Protein AF-A0A3P3PZX0-F1 (afdb_monomer_lite)

pLDDT: mean 76.29, std 18.32, range [45.62, 96.88]

Foldseek 3Di:
DVVVVVLVVVCVVVVNDLVSCVVVVNNPVDDPVVVVVVVVPDPPDDDPPPPPDQDPVNVVVVVVLLVVLLVVLCVVDVLLSLLSVCVVVVHDLVVSCVVSVHDPPVSVVSNVVSVVSSVVVSPPD

Radius of gyration: 25.9 Å; chains: 1; bounding box: 56×38×60 Å

Secondary structure (DSSP, 8-state):
-HHHHHHHHHHHHTT--HHHHHHTT-TTTS-HHHHHHHHHS--S--------PPPHHHHHHHHHHHHHHHHHHHHH-HHHHHHHHHHTTT--HHHHHHHTT--HHHHHHHHHHHHHHHHHHHT--

Sequence (125 aa):
MKFFNTQVRTYIATGGTDDFLKENGHEYDLSYDKFTDDAESDEDSSGFEPAQTESLEDTVLLGIIIKDLIKEVSEINPKYRKIITLLSKNRKKGDILKELRLGKSQGYEDIKAAQKLAYQLYHKD

Structure (mmCIF, N/CA/C/O backbone):
data_AF-A0A3P3PZX0-F1
#
_entry.id   AF-A0A3P3PZX0-F1
#
loop_
_atom_site.group_PDB
_atom_site.id
_atom_site.type_symbol
_atom_site.label_atom_id
_atom_site.label_alt_id
_atom_site.label_comp_id
_atom_site.label_asym_id
_atom_site.label_entity_id
_atom_site.label_seq_id
_atom_site.pdbx_PDB_ins_code
_atom_site.Cartn_x
_atom_site.Cartn_y
_atom_site.Cartn_z
_atom_site.occupancy
_atom_site.B_iso_or_equiv
_atom_site.auth_seq_id
_atom_site.auth_comp_id
_atom_site.auth_asym_id
_atom_site.auth_atom_id
_atom_site.pdbx_PDB_model_num
ATOM 1 N N . MET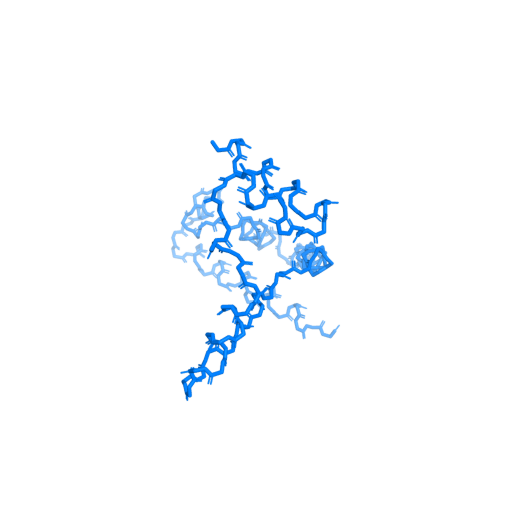 A 1 1 ? 16.438 20.338 -29.772 1.00 48.12 1 MET A N 1
ATOM 2 C CA . MET A 1 1 ? 16.624 18.906 -29.431 1.00 48.12 1 MET A CA 1
ATOM 3 C C . MET A 1 1 ? 16.153 17.897 -30.493 1.00 48.12 1 MET A C 1
ATOM 5 O O . MET A 1 1 ? 16.398 16.714 -30.306 1.00 48.12 1 MET A O 1
ATOM 9 N N . LYS A 1 2 ? 15.526 18.296 -31.618 1.00 45.62 2 LYS A N 1
ATOM 10 C CA . LYS A 1 2 ? 15.186 17.344 -32.702 1.00 45.62 2 LYS A CA 1
ATOM 11 C C . LYS A 1 2 ? 16.398 16.903 -33.539 1.00 45.62 2 LYS A C 1
ATOM 13 O O . LYS A 1 2 ? 16.463 15.745 -33.914 1.00 45.62 2 LYS A O 1
ATOM 18 N N . PHE A 1 3 ? 17.365 17.795 -33.763 1.00 47.16 3 PHE A N 1
ATOM 19 C CA . PHE A 1 3 ? 18.549 17.522 -34.591 1.00 47.16 3 PHE A CA 1
ATOM 20 C C . PHE A 1 3 ? 19.435 16.385 -34.057 1.00 47.16 3 PHE A C 1
ATOM 22 O O . PHE A 1 3 ? 19.772 15.482 -34.814 1.00 47.16 3 PHE A O 1
ATOM 29 N N . PHE A 1 4 ? 19.722 16.378 -32.751 1.00 52.56 4 PHE A N 1
ATOM 30 C CA . PHE A 1 4 ? 20.543 15.342 -32.108 1.00 52.56 4 PHE A CA 1
ATOM 31 C C . PHE A 1 4 ? 19.937 13.937 -32.260 1.00 52.56 4 PHE A C 1
ATOM 33 O O . PHE A 1 4 ? 20.612 12.997 -32.660 1.00 52.56 4 PHE A O 1
ATOM 40 N N . ASN A 1 5 ? 18.623 13.805 -32.047 1.00 59.00 5 ASN A N 1
ATOM 41 C CA . ASN A 1 5 ? 17.929 12.525 -32.212 1.00 59.00 5 ASN A CA 1
ATOM 42 C C . ASN A 1 5 ? 17.907 12.034 -33.667 1.00 59.00 5 ASN A C 1
ATOM 44 O O . ASN A 1 5 ? 17.926 10.827 -33.899 1.00 59.00 5 ASN A O 1
ATOM 48 N N . THR A 1 6 ? 17.859 12.943 -34.644 1.00 65.81 6 THR A N 1
ATOM 49 C CA . THR A 1 6 ? 17.922 12.571 -36.062 1.00 65.81 6 THR A CA 1
ATOM 50 C C . THR A 1 6 ? 19.311 12.051 -36.429 1.00 65.81 6 THR A C 1
ATOM 52 O O . THR A 1 6 ? 19.400 11.004 -37.055 1.00 65.81 6 THR A O 1
ATOM 55 N N . GLN A 1 7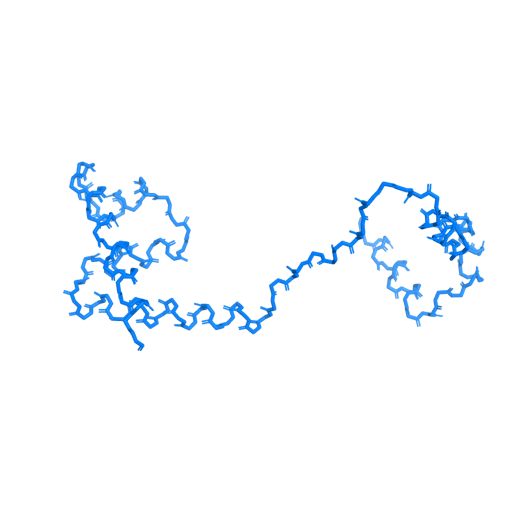 ? 20.384 12.717 -35.994 1.00 59.72 7 GLN A N 1
ATOM 56 C CA . GLN A 1 7 ? 21.760 12.295 -36.290 1.00 59.72 7 GLN A CA 1
ATOM 57 C C . GLN A 1 7 ? 22.097 10.933 -35.669 1.00 59.72 7 GLN A C 1
ATOM 59 O O . GLN A 1 7 ? 22.605 10.060 -36.365 1.00 59.72 7 GLN A O 1
ATOM 64 N N . VAL A 1 8 ? 21.718 10.712 -34.405 1.00 62.28 8 VAL A N 1
ATOM 65 C CA . VAL A 1 8 ? 21.922 9.424 -33.716 1.00 62.28 8 VAL A CA 1
ATOM 66 C C . VAL A 1 8 ? 21.159 8.293 -34.412 1.00 62.28 8 VAL A C 1
ATOM 68 O O . VAL A 1 8 ? 21.705 7.216 -34.635 1.00 62.28 8 VAL A O 1
ATOM 71 N N . ARG A 1 9 ? 19.903 8.535 -34.814 1.00 63.03 9 ARG A N 1
ATOM 72 C CA . ARG A 1 9 ? 19.104 7.537 -35.544 1.00 63.03 9 ARG A CA 1
ATOM 73 C C . ARG A 1 9 ? 19.688 7.209 -36.913 1.00 63.03 9 ARG A C 1
ATOM 75 O O . ARG A 1 9 ? 19.686 6.042 -37.289 1.00 63.03 9 ARG A O 1
ATOM 82 N N . THR A 1 10 ? 20.171 8.212 -37.643 1.00 60.31 10 THR A N 1
ATOM 83 C CA . THR A 1 10 ? 20.790 8.007 -38.956 1.00 60.31 10 THR A CA 1
ATOM 84 C C . THR A 1 10 ? 22.098 7.229 -38.832 1.00 60.31 10 THR A C 1
ATOM 86 O O . THR A 1 10 ? 22.263 6.260 -39.558 1.00 60.31 10 THR A O 1
ATOM 89 N N . TYR A 1 11 ? 22.960 7.560 -37.865 1.00 63.31 11 TYR A N 1
ATOM 90 C CA . TYR A 1 11 ? 24.223 6.851 -37.617 1.00 63.31 11 TYR A CA 1
ATOM 91 C C . TYR A 1 11 ? 24.015 5.359 -37.315 1.00 63.31 11 TYR A C 1
ATOM 93 O O . TYR A 1 11 ? 24.680 4.500 -37.892 1.00 63.31 11 TYR A O 1
ATOM 101 N N . ILE A 1 12 ? 23.031 5.038 -36.467 1.00 67.94 12 ILE A N 1
ATOM 102 C CA . ILE A 1 12 ? 22.660 3.647 -36.169 1.00 67.94 12 ILE A CA 1
ATOM 103 C C . ILE A 1 12 ? 22.104 2.953 -37.423 1.00 67.94 12 ILE A C 1
ATOM 105 O O . ILE A 1 12 ? 22.433 1.801 -37.690 1.00 67.94 12 ILE A O 1
ATOM 109 N N . ALA A 1 13 ? 21.278 3.648 -38.212 1.00 61.38 13 ALA A N 1
ATOM 110 C CA . ALA A 1 13 ? 20.659 3.085 -39.411 1.00 61.38 13 ALA A CA 1
ATOM 111 C C . ALA A 1 13 ? 21.652 2.841 -40.561 1.00 61.38 13 ALA A C 1
ATOM 113 O O . ALA A 1 13 ? 21.427 1.938 -41.364 1.00 61.38 13 ALA A O 1
ATOM 114 N N . THR A 1 14 ? 22.737 3.616 -40.649 1.00 58.66 14 THR A N 1
ATOM 115 C CA . THR A 1 14 ? 23.782 3.457 -41.674 1.00 58.66 14 THR A CA 1
ATOM 116 C C . THR A 1 14 ? 24.939 2.566 -41.222 1.00 58.66 14 THR A C 1
ATOM 118 O O . THR A 1 14 ? 25.902 2.412 -41.964 1.00 58.66 14 THR A O 1
ATOM 121 N N . GLY A 1 15 ? 24.858 1.963 -40.030 1.00 56.16 15 GLY A N 1
ATOM 122 C CA . GLY A 1 15 ? 25.897 1.068 -39.512 1.00 56.16 15 GLY A CA 1
ATOM 123 C C . GLY A 1 15 ? 27.179 1.783 -39.083 1.00 56.16 15 GLY A C 1
ATOM 124 O O . GLY A 1 15 ? 28.234 1.161 -39.070 1.00 56.16 15 GLY A O 1
ATOM 125 N N . GLY A 1 16 ? 27.095 3.074 -38.749 1.00 57.31 16 GLY A N 1
ATOM 126 C CA . GLY A 1 16 ? 28.212 3.831 -38.189 1.00 57.31 16 GLY A CA 1
ATOM 127 C C . GLY A 1 16 ? 29.420 3.987 -39.115 1.00 57.31 16 GLY A C 1
ATOM 128 O O . GLY A 1 16 ? 30.550 3.896 -38.662 1.00 57.31 16 GLY A O 1
ATOM 129 N N . THR A 1 17 ? 29.205 4.187 -40.416 1.00 58.66 17 THR A N 1
ATOM 130 C CA . THR A 1 17 ? 30.302 4.373 -41.377 1.00 58.66 17 THR A CA 1
ATOM 131 C C . THR A 1 17 ? 31.053 5.687 -41.141 1.00 58.66 17 THR A C 1
ATOM 133 O O . THR A 1 17 ? 30.425 6.751 -41.125 1.00 58.66 17 THR A O 1
ATOM 136 N N . ASP A 1 18 ? 32.386 5.621 -41.076 1.00 58.72 18 ASP A N 1
ATOM 137 C CA . ASP A 1 18 ? 33.310 6.762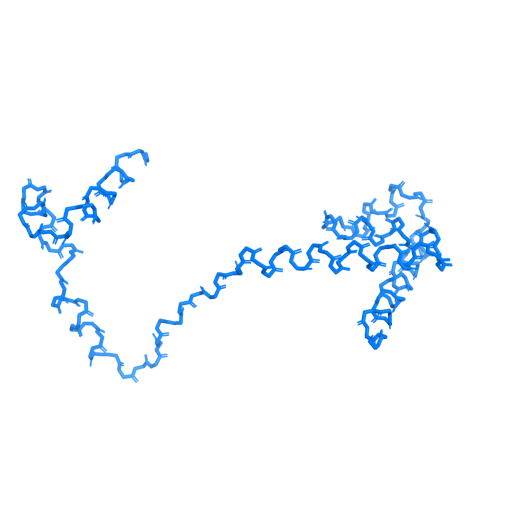 -40.935 1.00 58.72 18 ASP A CA 1
ATOM 138 C C . ASP A 1 18 ? 33.015 7.934 -41.886 1.00 58.72 18 ASP A C 1
ATOM 140 O O . ASP A 1 18 ? 33.200 9.096 -41.522 1.00 58.72 18 ASP A O 1
ATOM 144 N N . ASP A 1 19 ? 32.513 7.651 -43.092 1.00 63.12 19 ASP A N 1
ATOM 145 C CA . ASP A 1 19 ? 32.180 8.664 -44.100 1.00 63.12 19 ASP A CA 1
ATOM 146 C C . ASP A 1 19 ? 31.137 9.681 -43.602 1.00 63.12 19 ASP A C 1
ATOM 148 O O . ASP A 1 19 ? 31.263 10.877 -43.871 1.00 63.12 19 ASP A O 1
ATOM 152 N N . PHE A 1 20 ? 30.152 9.246 -42.804 1.00 65.50 20 PHE A N 1
ATOM 153 C CA . PHE A 1 20 ? 29.133 10.137 -42.235 1.00 65.50 20 PHE A CA 1
ATOM 154 C C . PHE A 1 20 ? 29.726 11.082 -41.179 1.00 65.50 20 PHE A C 1
ATOM 156 O O . PHE A 1 20 ? 29.333 12.247 -41.087 1.00 65.50 20 PHE A O 1
ATOM 163 N N . LEU A 1 21 ? 30.687 10.596 -40.388 1.00 62.56 21 LEU A N 1
ATOM 164 C CA . LEU A 1 21 ? 31.369 11.391 -39.365 1.00 62.56 21 LEU A CA 1
ATOM 165 C C . LEU A 1 21 ? 32.320 12.410 -39.998 1.00 62.56 21 LEU A C 1
ATOM 167 O O . LEU A 1 21 ? 32.372 13.556 -39.549 1.00 62.56 21 LEU A O 1
ATOM 171 N N . LYS A 1 22 ? 33.002 12.029 -41.084 1.00 66.88 22 LYS A N 1
ATOM 172 C CA . LYS A 1 22 ? 33.880 12.914 -41.863 1.00 66.88 22 LYS A CA 1
ATOM 173 C C . LYS A 1 22 ? 33.112 14.039 -42.549 1.00 66.88 22 LYS A C 1
ATOM 175 O O . LYS A 1 22 ? 33.503 15.197 -42.425 1.00 66.88 22 LYS A O 1
ATOM 180 N N . GLU A 1 23 ? 31.993 13.730 -43.208 1.00 66.56 23 GLU A N 1
ATOM 181 C CA . GLU A 1 23 ? 31.161 14.735 -43.893 1.00 66.56 23 GLU A CA 1
ATOM 182 C C . GLU A 1 23 ? 30.595 15.787 -42.922 1.00 66.56 23 GLU A C 1
ATOM 184 O O . GLU A 1 23 ? 30.417 16.948 -43.290 1.00 66.56 23 GLU A O 1
ATOM 189 N N . ASN A 1 24 ? 30.369 15.405 -41.661 1.00 63.66 24 ASN A N 1
ATOM 190 C CA . ASN A 1 24 ? 29.817 16.286 -40.631 1.00 63.66 24 ASN A CA 1
ATOM 191 C C . ASN A 1 24 ? 30.876 16.858 -39.666 1.00 63.66 24 ASN A C 1
ATOM 193 O O . ASN A 1 24 ? 30.506 17.523 -38.703 1.00 63.66 24 ASN A O 1
ATOM 197 N N . GLY A 1 25 ? 32.175 16.642 -39.911 1.00 58.59 25 GLY A N 1
ATOM 198 C CA . GLY A 1 25 ? 33.265 17.213 -39.103 1.00 58.59 25 GLY A CA 1
ATOM 199 C C . GLY A 1 25 ? 33.427 16.612 -37.699 1.00 58.59 25 GLY A C 1
ATOM 200 O O . GLY A 1 25 ? 34.077 17.220 -36.853 1.00 58.59 25 GLY A O 1
ATOM 201 N N . HIS A 1 26 ? 32.858 15.429 -37.458 1.00 59.75 26 HIS A N 1
ATOM 202 C CA . HIS A 1 26 ? 32.847 14.710 -36.177 1.00 59.75 26 HIS A CA 1
ATOM 203 C C . HIS A 1 26 ? 33.724 13.442 -36.204 1.00 59.75 26 HIS A C 1
ATOM 205 O O . HIS A 1 26 ? 33.505 12.509 -35.435 1.00 59.75 26 HIS A O 1
ATOM 211 N N . GLU A 1 27 ? 34.724 13.400 -37.090 1.00 58.94 27 GLU A N 1
ATOM 212 C CA . GLU A 1 27 ? 35.623 12.253 -37.322 1.00 58.94 27 GLU A CA 1
ATOM 213 C C . GLU A 1 27 ? 36.284 11.711 -36.038 1.00 58.94 27 GLU A C 1
ATOM 215 O O . GLU A 1 27 ? 36.545 10.518 -35.930 1.00 58.94 27 GLU A O 1
ATOM 220 N N . TYR A 1 28 ? 36.496 12.567 -35.034 1.00 54.44 28 TYR A N 1
ATOM 221 C CA . TYR A 1 28 ? 37.187 12.221 -33.785 1.00 54.44 28 TYR A CA 1
ATOM 222 C C . TYR A 1 28 ? 36.258 11.939 -32.595 1.00 54.44 28 TYR A C 1
ATOM 224 O O . TYR A 1 28 ? 36.752 11.574 -31.525 1.00 54.44 28 TYR A O 1
ATOM 232 N N . ASP A 1 29 ? 34.943 12.127 -32.753 1.00 56.59 29 ASP A N 1
ATOM 233 C CA . ASP A 1 29 ? 33.985 12.039 -31.640 1.00 56.59 29 ASP A CA 1
ATOM 234 C C . ASP A 1 29 ? 33.574 10.593 -31.318 1.00 56.59 29 ASP A C 1
ATOM 236 O O . ASP A 1 29 ? 33.082 10.340 -30.221 1.00 56.59 29 ASP A O 1
ATOM 240 N N . LEU A 1 30 ? 33.765 9.642 -32.244 1.00 55.72 30 LEU A N 1
ATOM 241 C CA . LEU A 1 30 ? 33.259 8.264 -32.124 1.00 55.72 30 LEU A CA 1
ATOM 242 C C . LEU A 1 30 ? 34.217 7.205 -32.712 1.00 55.72 30 LEU A C 1
ATOM 244 O O . LEU A 1 30 ? 33.773 6.188 -33.239 1.00 55.72 30 LEU A O 1
ATOM 248 N N . SER A 1 31 ? 35.532 7.434 -32.646 1.00 52.41 31 SER A N 1
ATOM 249 C CA . SER A 1 31 ? 36.525 6.426 -33.047 1.00 52.41 31 SER A CA 1
ATOM 250 C C . SER A 1 31 ? 36.461 5.212 -32.109 1.00 52.41 31 SER A C 1
ATOM 252 O O . SER A 1 31 ? 36.625 5.348 -30.896 1.00 52.41 31 SER A O 1
ATOM 254 N N . TYR A 1 32 ? 36.228 4.027 -32.685 1.00 48.19 32 TYR A N 1
ATOM 255 C CA . TYR A 1 32 ? 36.214 2.747 -31.966 1.00 48.19 32 TYR A CA 1
ATOM 256 C C . TYR A 1 32 ? 37.547 2.484 -31.252 1.00 48.19 32 TYR A C 1
ATOM 258 O O . TYR A 1 32 ? 37.545 2.037 -30.109 1.00 48.19 32 TYR A O 1
ATOM 266 N N . ASP A 1 33 ? 38.662 2.869 -31.881 1.00 51.38 33 ASP A N 1
ATOM 267 C CA . ASP A 1 33 ? 40.009 2.726 -31.316 1.00 51.38 33 ASP A CA 1
ATOM 268 C C . ASP A 1 33 ? 40.172 3.521 -30.010 1.00 51.38 33 ASP A C 1
ATOM 270 O O . ASP A 1 33 ? 40.801 3.050 -29.066 1.00 51.38 33 ASP A O 1
ATOM 274 N N . LYS A 1 34 ? 39.531 4.695 -29.907 1.00 53.25 34 LYS A N 1
ATOM 275 C CA . LYS A 1 34 ? 39.537 5.521 -28.689 1.00 53.25 34 LYS A CA 1
ATOM 276 C C . LYS A 1 34 ? 38.720 4.896 -27.554 1.00 53.25 34 LYS A C 1
ATOM 278 O O . LYS A 1 34 ? 39.087 5.017 -26.394 1.00 53.25 34 LYS A O 1
ATOM 283 N N . PHE A 1 35 ? 37.626 4.212 -27.896 1.00 52.12 35 PHE A N 1
ATOM 284 C CA . PHE A 1 35 ? 36.785 3.498 -26.932 1.00 52.12 35 PHE A CA 1
ATOM 285 C C . PHE A 1 35 ? 37.485 2.248 -26.374 1.00 52.12 35 PHE A C 1
ATOM 287 O O . PHE A 1 35 ? 37.232 1.861 -25.237 1.00 52.12 35 PHE A O 1
ATOM 294 N N . THR A 1 36 ? 38.368 1.622 -27.159 1.00 54.31 36 THR A N 1
ATOM 295 C CA . THR A 1 36 ? 39.183 0.483 -26.714 1.00 54.31 36 THR A CA 1
ATOM 296 C C . THR A 1 36 ? 40.440 0.902 -25.952 1.00 54.31 36 THR A C 1
ATOM 298 O O . THR A 1 36 ? 40.766 0.247 -24.968 1.00 54.31 36 THR A O 1
ATOM 301 N N . ASP A 1 37 ? 41.101 2.002 -26.334 1.00 52.78 37 ASP A N 1
ATOM 302 C CA . ASP A 1 37 ? 42.256 2.535 -25.589 1.00 52.78 37 ASP A CA 1
ATOM 303 C C . ASP A 1 37 ? 41.855 3.026 -24.184 1.00 52.78 37 ASP A C 1
ATOM 305 O O . ASP A 1 37 ? 42.569 2.768 -23.215 1.00 52.78 37 ASP A O 1
ATOM 309 N N . ASP A 1 38 ? 40.678 3.652 -24.039 1.00 51.34 38 ASP A N 1
ATOM 310 C CA . ASP A 1 38 ? 40.139 4.052 -22.727 1.00 51.34 38 ASP A CA 1
ATOM 311 C C . ASP A 1 38 ? 39.735 2.839 -21.858 1.00 51.34 38 ASP A C 1
ATOM 313 O O . ASP A 1 38 ? 39.675 2.951 -20.636 1.00 51.34 38 ASP A O 1
ATOM 317 N N . ALA A 1 39 ? 39.480 1.665 -22.453 1.00 50.66 39 ALA A N 1
ATOM 318 C CA . ALA A 1 39 ? 39.109 0.447 -21.722 1.00 50.66 39 ALA A CA 1
ATOM 319 C C . ALA A 1 39 ? 40.319 -0.353 -21.205 1.00 50.66 39 ALA A C 1
ATOM 321 O O . ALA A 1 39 ? 40.184 -1.116 -20.249 1.00 50.66 39 ALA A O 1
ATOM 322 N N . GLU A 1 40 ? 41.492 -0.192 -21.822 1.00 52.41 40 GLU A N 1
ATOM 323 C CA . GLU A 1 40 ? 42.731 -0.875 -21.419 1.00 52.41 40 GLU A CA 1
ATOM 324 C C . GLU A 1 40 ? 43.547 -0.067 -20.393 1.00 52.41 40 GLU A C 1
ATOM 326 O O . GLU A 1 40 ? 44.482 -0.600 -19.797 1.00 52.41 40 GLU A O 1
ATOM 331 N N . SER A 1 41 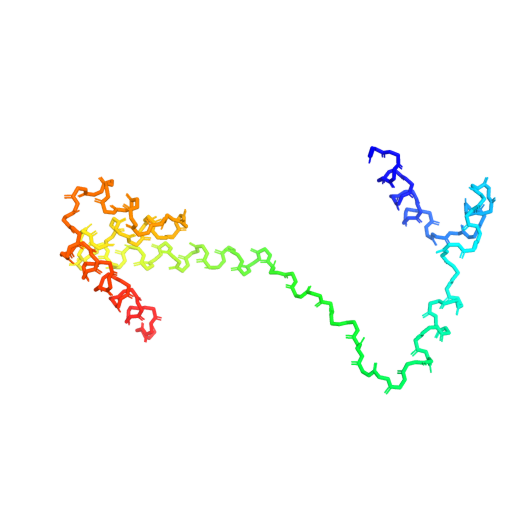? 43.203 1.208 -20.165 1.00 51.44 41 SER A N 1
ATOM 332 C CA . SER A 1 41 ? 44.026 2.129 -19.373 1.00 51.44 41 SER A CA 1
ATOM 333 C C . SER A 1 41 ? 43.517 2.430 -17.954 1.00 51.44 41 SER A C 1
ATOM 335 O O . SER A 1 41 ? 44.166 3.211 -17.255 1.00 51.44 41 SER A O 1
ATOM 337 N N . ASP A 1 42 ? 42.435 1.791 -17.497 1.00 48.47 42 ASP A N 1
ATOM 338 C CA . ASP A 1 42 ? 41.929 1.917 -16.124 1.00 48.47 42 ASP A CA 1
ATOM 339 C C . ASP A 1 42 ? 42.096 0.601 -15.340 1.00 48.47 42 ASP A C 1
ATOM 341 O O . ASP A 1 42 ? 41.255 -0.298 -15.356 1.00 48.47 42 ASP A O 1
ATOM 345 N N . GLU A 1 43 ? 43.190 0.523 -14.574 1.00 52.91 43 GLU A N 1
ATOM 346 C CA . GLU A 1 43 ? 43.388 -0.437 -13.473 1.00 52.91 43 GLU A CA 1
ATOM 347 C C . GLU A 1 43 ? 42.452 -0.176 -12.268 1.00 52.91 43 GLU A C 1
ATOM 349 O O . GLU A 1 43 ? 42.545 -0.873 -11.258 1.00 52.91 43 GLU A O 1
ATOM 354 N N . ASP A 1 44 ? 41.515 0.774 -12.365 1.00 49.16 44 ASP A N 1
ATOM 355 C CA . ASP A 1 44 ? 40.471 1.001 -11.368 1.00 49.16 44 ASP A CA 1
ATOM 356 C C . ASP A 1 44 ? 39.103 0.567 -11.906 1.00 49.16 44 ASP A C 1
ATOM 358 O O . ASP A 1 44 ? 38.432 1.234 -12.692 1.00 49.16 44 ASP A O 1
ATOM 362 N N . SER A 1 45 ? 38.687 -0.600 -11.422 1.00 52.34 45 SER A N 1
ATOM 363 C CA . SER A 1 45 ? 37.386 -1.230 -11.605 1.00 52.34 45 SER A CA 1
ATOM 364 C C . SER A 1 45 ? 36.207 -0.245 -11.608 1.00 52.34 45 SER A C 1
ATOM 366 O O . SER A 1 45 ? 35.626 0.066 -10.566 1.00 52.34 45 SER A O 1
ATOM 368 N N . SER A 1 46 ? 35.757 0.152 -12.791 1.00 54.38 46 SER A N 1
ATOM 369 C CA . SER A 1 46 ? 34.356 0.496 -13.012 1.00 54.38 46 SER A CA 1
ATOM 370 C C . SER A 1 46 ? 33.909 -0.088 -14.343 1.00 54.38 46 SER A C 1
ATOM 372 O O . SER A 1 46 ? 33.667 0.597 -15.331 1.00 54.38 46 SER A O 1
ATOM 374 N N . GLY A 1 47 ? 33.816 -1.422 -14.365 1.00 47.19 47 GLY A N 1
ATOM 375 C CA . GLY A 1 47 ? 33.077 -2.109 -15.412 1.00 47.19 47 GLY A CA 1
ATOM 376 C C . GLY A 1 47 ? 31.714 -1.439 -15.541 1.00 47.19 47 GLY A C 1
ATOM 377 O O . GLY A 1 47 ? 31.009 -1.263 -14.546 1.00 47.19 47 GLY A O 1
ATOM 378 N N . PHE A 1 48 ? 31.389 -0.997 -16.751 1.00 53.59 48 PHE A N 1
ATOM 379 C CA . PHE A 1 48 ? 30.103 -0.407 -17.070 1.00 53.59 48 PHE A CA 1
ATOM 380 C C . PHE A 1 48 ? 29.036 -1.477 -16.814 1.00 53.59 48 PHE A C 1
ATOM 382 O O . PHE A 1 48 ? 28.761 -2.306 -17.679 1.00 53.59 48 PHE A O 1
ATOM 389 N N . GLU A 1 49 ? 28.479 -1.526 -15.602 1.00 54.28 49 GLU A N 1
ATOM 390 C CA . GLU A 1 49 ? 27.308 -2.345 -15.331 1.00 54.28 49 GLU A CA 1
ATOM 391 C C . GLU A 1 49 ? 26.178 -1.738 -16.166 1.00 54.28 49 GLU A C 1
ATOM 393 O O . GLU A 1 49 ? 25.794 -0.588 -15.915 1.00 54.28 49 GLU A O 1
ATOM 398 N N . PRO A 1 50 ? 25.652 -2.436 -17.192 1.00 53.66 50 PRO A N 1
ATOM 399 C CA . PRO A 1 50 ? 24.468 -1.948 -17.869 1.00 53.66 50 PRO A CA 1
ATOM 400 C C . PRO A 1 50 ? 23.405 -1.771 -16.791 1.00 53.66 50 PRO A C 1
ATOM 402 O O . PRO A 1 50 ? 23.056 -2.732 -16.103 1.00 53.66 50 PRO A O 1
ATOM 405 N N . ALA A 1 51 ? 22.934 -0.534 -16.607 1.00 54.78 51 ALA A N 1
ATOM 406 C CA . ALA A 1 51 ? 21.843 -0.251 -15.692 1.00 54.78 51 ALA A CA 1
ATOM 407 C C . ALA A 1 51 ? 20.727 -1.248 -16.008 1.00 54.78 51 ALA A C 1
ATOM 409 O O . ALA A 1 51 ? 20.212 -1.245 -17.131 1.00 54.78 51 ALA A O 1
ATOM 410 N N . GLN A 1 52 ? 20.416 -2.141 -15.063 1.00 52.69 52 GLN A N 1
ATOM 411 C CA . GLN A 1 52 ? 19.337 -3.101 -15.240 1.00 52.69 52 GLN A CA 1
ATOM 412 C C . GLN A 1 52 ? 18.058 -2.293 -15.422 1.00 52.69 52 GLN A C 1
ATOM 414 O O . GLN A 1 52 ? 17.507 -1.726 -14.480 1.00 52.69 52 GLN A O 1
ATOM 419 N N . THR A 1 53 ? 17.645 -2.146 -16.673 1.00 57.91 53 THR A N 1
ATOM 420 C CA . THR A 1 53 ? 16.367 -1.539 -17.000 1.00 57.91 53 THR A CA 1
ATOM 421 C C . THR A 1 53 ? 15.320 -2.568 -16.601 1.00 57.91 53 THR A C 1
ATOM 423 O O . THR A 1 53 ? 15.367 -3.696 -17.087 1.00 57.91 53 THR A O 1
ATOM 426 N N . GLU A 1 54 ? 14.430 -2.216 -15.664 1.00 60.91 54 GLU A N 1
ATOM 427 C CA . GLU A 1 54 ? 13.293 -3.075 -15.304 1.00 60.91 54 GLU A CA 1
ATOM 428 C C . GLU A 1 54 ? 12.589 -3.503 -16.593 1.00 60.91 54 GLU A C 1
ATOM 430 O O . GLU A 1 54 ? 12.201 -2.659 -17.413 1.00 60.91 54 GLU A O 1
ATOM 435 N N . SER A 1 55 ? 12.460 -4.813 -16.802 1.00 78.12 55 SER A N 1
ATOM 436 C CA . SER A 1 55 ? 11.814 -5.308 -18.006 1.00 78.12 55 SER A CA 1
ATOM 437 C C . SER A 1 55 ? 10.322 -4.954 -17.970 1.00 78.12 55 SER A C 1
ATOM 439 O O . SER A 1 55 ? 9.699 -4.809 -16.910 1.00 78.12 55 SER A O 1
ATOM 441 N N . LEU A 1 56 ? 9.710 -4.809 -19.149 1.00 81.00 56 LEU A N 1
ATOM 442 C CA . LEU A 1 56 ? 8.258 -4.625 -19.248 1.00 81.00 56 LEU A CA 1
ATOM 443 C C . LEU A 1 56 ? 7.511 -5.775 -18.549 1.00 81.00 56 LEU A C 1
ATOM 445 O O . LEU A 1 56 ? 6.469 -5.552 -17.934 1.00 81.00 56 LEU A O 1
ATOM 449 N N . GLU A 1 57 ? 8.059 -6.986 -18.631 1.00 82.62 57 GLU A N 1
ATOM 450 C CA . GLU A 1 57 ? 7.516 -8.194 -18.013 1.00 82.62 57 GLU A CA 1
ATOM 451 C C . GLU A 1 57 ? 7.513 -8.085 -16.485 1.00 82.62 57 GLU A C 1
ATOM 453 O O . GLU A 1 57 ? 6.465 -8.302 -15.873 1.00 82.62 57 GLU A O 1
ATOM 458 N N . ASP A 1 58 ? 8.617 -7.633 -15.880 1.00 82.06 58 ASP A N 1
ATOM 459 C CA . ASP A 1 58 ? 8.721 -7.419 -14.429 1.00 82.06 58 ASP A CA 1
ATOM 460 C C . ASP A 1 58 ? 7.723 -6.365 -13.942 1.00 82.06 58 ASP A C 1
ATOM 462 O O . ASP A 1 58 ? 7.039 -6.550 -12.932 1.00 82.06 58 ASP A O 1
ATOM 466 N N . THR A 1 59 ? 7.567 -5.277 -14.703 1.00 85.06 59 THR A N 1
ATOM 467 C CA . THR A 1 59 ? 6.602 -4.215 -14.377 1.00 85.06 59 THR A CA 1
ATOM 468 C C . THR A 1 59 ? 5.162 -4.731 -14.424 1.00 85.06 59 THR A C 1
ATOM 470 O O . THR A 1 59 ? 4.343 -4.421 -13.550 1.00 85.06 59 THR A O 1
ATOM 473 N N . VAL A 1 60 ? 4.823 -5.521 -15.448 1.00 89.31 60 VAL A N 1
ATOM 474 C CA . VAL A 1 60 ? 3.488 -6.117 -15.596 1.00 89.31 60 VAL A CA 1
ATOM 475 C C . VAL A 1 60 ? 3.227 -7.128 -14.481 1.00 89.31 60 VAL A C 1
ATOM 477 O O . VAL A 1 60 ? 2.157 -7.074 -13.868 1.00 89.31 60 VAL A O 1
ATOM 480 N N . LEU A 1 61 ? 4.198 -7.993 -14.179 1.00 90.06 61 LEU A N 1
ATOM 481 C CA . LEU A 1 61 ? 4.116 -8.981 -13.106 1.00 90.06 61 LEU A CA 1
ATOM 482 C C . LEU A 1 61 ? 3.909 -8.308 -11.745 1.00 90.06 61 LEU A C 1
ATOM 484 O O . LEU A 1 61 ? 2.968 -8.650 -11.028 1.00 90.06 61 LEU A O 1
ATOM 488 N N . LEU A 1 62 ? 4.705 -7.285 -11.424 1.00 87.38 62 LEU A N 1
ATOM 489 C CA . LEU A 1 62 ? 4.540 -6.491 -10.207 1.00 87.38 62 LEU A CA 1
ATOM 490 C C . LEU A 1 62 ? 3.141 -5.863 -10.130 1.00 87.38 62 LEU A C 1
ATOM 492 O O . LEU A 1 62 ? 2.497 -5.869 -9.078 1.00 87.38 62 LEU A O 1
ATOM 496 N N . GLY A 1 63 ? 2.629 -5.361 -11.256 1.00 88.94 63 GLY A N 1
ATOM 497 C CA . GLY A 1 63 ? 1.277 -4.820 -11.351 1.00 88.94 63 GLY A CA 1
ATOM 498 C C . GLY A 1 63 ? 0.174 -5.851 -11.080 1.00 88.94 63 GLY A C 1
ATOM 499 O O . GLY A 1 63 ? -0.863 -5.487 -10.517 1.00 88.94 63 GLY A O 1
ATOM 500 N N . ILE A 1 64 ? 0.373 -7.115 -11.463 1.00 92.81 64 ILE A N 1
ATOM 501 C CA . ILE A 1 64 ? -0.546 -8.227 -11.166 1.00 92.81 64 ILE A CA 1
ATOM 502 C C . ILE A 1 64 ? -0.491 -8.558 -9.672 1.00 92.81 64 ILE A C 1
ATOM 504 O O . ILE A 1 64 ? -1.528 -8.503 -9.011 1.00 92.81 64 ILE A O 1
ATOM 508 N N . ILE A 1 65 ? 0.711 -8.762 -9.123 1.00 91.50 65 ILE A N 1
ATOM 509 C CA . ILE A 1 65 ? 0.930 -9.065 -7.698 1.00 91.50 65 ILE A CA 1
ATOM 510 C C . ILE A 1 65 ? 0.274 -8.004 -6.804 1.00 91.50 65 ILE A C 1
ATOM 512 O O . ILE A 1 65 ? -0.448 -8.329 -5.864 1.00 91.50 65 ILE A O 1
ATOM 516 N N . ILE A 1 66 ? 0.458 -6.716 -7.114 1.00 91.81 66 ILE A N 1
ATOM 517 C CA . ILE A 1 66 ? -0.147 -5.619 -6.342 1.00 91.81 66 ILE A CA 1
ATOM 518 C C . ILE A 1 66 ? -1.683 -5.677 -6.381 1.00 91.81 66 ILE A C 1
ATOM 520 O O . ILE A 1 66 ? -2.332 -5.383 -5.373 1.00 91.81 66 ILE A O 1
ATOM 524 N N . LYS A 1 67 ? -2.288 -6.024 -7.525 1.00 94.00 67 LYS A N 1
ATOM 525 C CA . LYS A 1 67 ? -3.753 -6.124 -7.650 1.00 94.00 67 LYS A CA 1
ATOM 526 C C . LYS A 1 67 ? -4.307 -7.281 -6.826 1.00 94.00 67 LYS A C 1
ATOM 528 O O . LYS A 1 67 ? -5.304 -7.074 -6.130 1.00 94.00 67 LYS A O 1
ATOM 533 N N . ASP A 1 68 ? -3.658 -8.438 -6.879 1.00 93.56 68 ASP A N 1
ATOM 534 C CA . ASP A 1 68 ? -4.057 -9.616 -6.105 1.00 93.56 68 ASP A CA 1
ATOM 535 C C . ASP A 1 68 ? -3.918 -9.346 -4.607 1.00 93.56 68 ASP A C 1
ATOM 537 O O . ASP A 1 68 ? -4.874 -9.524 -3.850 1.00 93.56 68 ASP A O 1
ATOM 541 N N . LEU A 1 69 ? -2.815 -8.716 -4.199 1.00 93.31 69 LEU A N 1
ATOM 542 C CA . LEU A 1 69 ? -2.606 -8.332 -2.809 1.00 93.31 69 LEU A CA 1
ATOM 543 C C . LEU A 1 69 ? -3.668 -7.344 -2.300 1.00 93.31 69 LEU A C 1
ATOM 545 O O . LEU A 1 69 ? -4.171 -7.469 -1.182 1.00 93.31 69 LEU A O 1
ATOM 549 N N . ILE A 1 70 ? -4.065 -6.361 -3.118 1.00 93.50 70 ILE A N 1
ATOM 550 C CA . ILE A 1 70 ? -5.163 -5.437 -2.781 1.00 93.50 70 ILE A CA 1
ATOM 551 C C . ILE A 1 70 ? -6.489 -6.190 -2.620 1.00 93.50 70 ILE A C 1
ATOM 553 O O . ILE A 1 70 ? -7.299 -5.813 -1.764 1.00 93.50 70 ILE A O 1
ATOM 557 N N . LYS A 1 71 ? -6.736 -7.215 -3.443 1.00 95.56 71 LYS A N 1
ATOM 558 C CA . LYS A 1 71 ? -7.944 -8.039 -3.371 1.00 95.56 71 LYS A CA 1
ATOM 559 C C . LYS A 1 71 ? -7.975 -8.839 -2.069 1.00 95.56 71 LYS A C 1
ATOM 561 O O . LYS A 1 71 ? -8.950 -8.713 -1.335 1.00 95.56 71 LYS A O 1
ATOM 566 N N . GLU A 1 72 ? -6.904 -9.544 -1.722 1.00 94.88 72 GLU A N 1
ATOM 567 C CA . GLU A 1 72 ? -6.835 -10.319 -0.474 1.00 94.88 72 GLU A CA 1
ATOM 568 C C . GLU A 1 72 ? -6.955 -9.430 0.771 1.00 94.88 72 GLU A C 1
ATOM 570 O O . GLU A 1 72 ? -7.733 -9.708 1.686 1.00 94.88 72 GLU A O 1
ATOM 575 N N . VAL A 1 73 ? -6.269 -8.279 0.784 1.00 94.12 73 VAL A N 1
ATOM 576 C CA . VAL A 1 73 ? -6.423 -7.292 1.865 1.00 94.12 73 VAL A CA 1
ATOM 577 C C . VAL A 1 73 ? -7.874 -6.803 1.961 1.00 94.12 73 VAL A C 1
ATOM 579 O O . VAL A 1 73 ? -8.354 -6.541 3.065 1.00 94.12 73 VAL A O 1
ATOM 582 N N . SER A 1 74 ? -8.593 -6.678 0.839 1.00 94.44 74 SER A N 1
ATOM 583 C CA . SER A 1 74 ? -10.007 -6.280 0.826 1.00 94.44 74 SER A CA 1
ATOM 584 C C . SER A 1 74 ? -10.929 -7.290 1.490 1.00 94.44 74 SER A C 1
ATOM 586 O O . SER A 1 74 ? -11.921 -6.870 2.087 1.00 94.44 74 SER A O 1
ATOM 588 N N . GLU A 1 75 ? -10.636 -8.580 1.357 1.00 94.88 75 GLU A N 1
ATOM 589 C CA . GLU A 1 75 ? -11.434 -9.659 1.943 1.00 94.88 75 GLU A CA 1
ATOM 590 C C . GLU A 1 75 ? -11.294 -9.681 3.472 1.00 94.88 75 GLU A C 1
ATOM 592 O O . GLU A 1 75 ? -12.253 -9.979 4.179 1.00 94.88 75 GLU A O 1
ATOM 597 N N . ILE A 1 76 ? -10.132 -9.269 3.987 1.00 95.31 76 ILE A N 1
ATOM 598 C CA . ILE A 1 76 ? -9.844 -9.221 5.426 1.00 95.31 76 ILE A CA 1
ATOM 599 C C . ILE A 1 76 ? -10.265 -7.884 6.045 1.00 95.31 76 ILE A C 1
ATOM 601 O O . ILE A 1 76 ? -10.889 -7.846 7.106 1.00 95.31 76 ILE A O 1
ATOM 605 N N . ASN A 1 77 ? -9.889 -6.762 5.424 1.00 95.31 77 ASN A N 1
ATOM 606 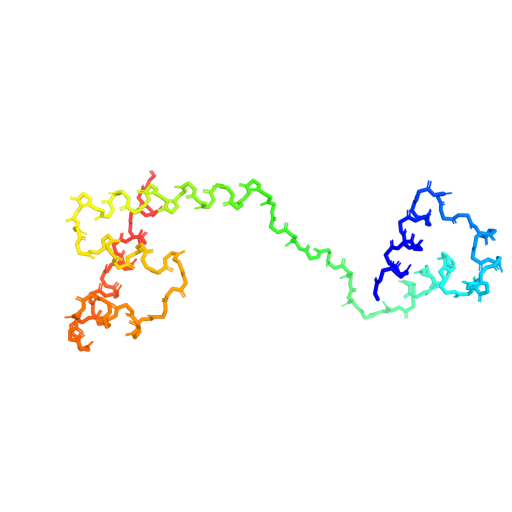C CA . ASN A 1 77 ? -10.145 -5.432 5.966 1.00 95.31 77 ASN A CA 1
ATOM 607 C C . ASN A 1 77 ? -10.357 -4.373 4.856 1.00 95.31 77 ASN A C 1
ATOM 609 O O . ASN A 1 77 ? -9.394 -3.808 4.316 1.00 95.31 77 ASN A O 1
ATOM 613 N N . PRO A 1 78 ? -11.619 -3.981 4.584 1.00 95.38 78 PRO A N 1
ATOM 614 C CA . PRO A 1 78 ? -11.957 -2.977 3.571 1.00 95.38 78 PRO A CA 1
ATOM 615 C C . PRO A 1 78 ? -11.328 -1.593 3.797 1.00 95.38 78 PRO A C 1
ATOM 617 O O . PRO A 1 78 ? -11.136 -0.831 2.845 1.00 95.38 78 PRO A O 1
ATOM 620 N N . LYS A 1 79 ? -11.000 -1.232 5.046 1.00 95.12 79 LYS A N 1
ATOM 621 C CA . LYS A 1 79 ? -10.286 0.014 5.362 1.00 95.12 79 LYS A CA 1
ATOM 622 C C . LYS A 1 79 ? -8.828 -0.082 4.917 1.00 95.12 79 LYS A C 1
ATOM 624 O O . LYS A 1 79 ? -8.322 0.849 4.291 1.00 95.12 79 LYS A O 1
ATOM 629 N N . TYR A 1 80 ? -8.172 -1.209 5.178 1.00 96.44 80 TYR A N 1
ATOM 630 C CA . TYR A 1 80 ? -6.779 -1.425 4.777 1.00 96.44 80 TYR A CA 1
ATOM 631 C C . TYR A 1 80 ? -6.632 -1.531 3.265 1.00 96.44 80 TYR A C 1
ATOM 633 O O . TYR A 1 80 ? -5.671 -0.992 2.722 1.00 96.44 80 TYR A O 1
ATOM 641 N N . ARG A 1 81 ? -7.640 -2.064 2.562 1.00 96.19 81 ARG A N 1
ATOM 642 C CA . ARG A 1 81 ? -7.700 -2.009 1.095 1.00 96.19 81 ARG A CA 1
ATOM 643 C C . ARG A 1 81 ? -7.524 -0.586 0.573 1.00 96.19 81 ARG A C 1
ATOM 645 O O . ARG A 1 81 ? -6.717 -0.354 -0.324 1.00 96.19 81 ARG A O 1
ATOM 652 N N . LYS A 1 82 ? -8.269 0.377 1.131 1.00 96.88 82 LYS A N 1
ATOM 653 C CA . LYS A 1 82 ? -8.189 1.787 0.713 1.00 96.88 82 LYS A CA 1
ATOM 654 C C . LYS A 1 82 ? -6.790 2.354 0.952 1.00 96.88 82 LYS A C 1
ATOM 656 O O . LYS A 1 82 ? -6.267 3.048 0.089 1.00 96.88 82 LYS A O 1
ATOM 661 N N . ILE A 1 83 ? -6.176 2.016 2.085 1.00 95.62 83 ILE A N 1
ATOM 662 C CA . ILE A 1 83 ? -4.814 2.443 2.420 1.00 95.62 83 ILE A CA 1
ATOM 663 C C . ILE A 1 83 ? -3.793 1.872 1.426 1.00 95.62 83 ILE A C 1
ATOM 665 O O . ILE A 1 83 ? -3.037 2.642 0.838 1.00 95.62 83 ILE A O 1
ATOM 669 N N . ILE A 1 84 ? -3.793 0.555 1.193 1.00 94.94 84 ILE A N 1
ATOM 670 C CA . ILE A 1 84 ? -2.847 -0.096 0.271 1.00 94.94 84 ILE A CA 1
ATOM 671 C C . ILE A 1 84 ? -3.042 0.397 -1.167 1.00 94.94 84 ILE A C 1
ATOM 673 O O . ILE A 1 84 ? -2.064 0.684 -1.846 1.00 94.94 84 ILE A O 1
ATOM 677 N N . THR A 1 85 ? -4.288 0.607 -1.603 1.00 95.19 85 THR A N 1
ATOM 678 C CA . THR A 1 85 ? -4.594 1.158 -2.939 1.00 95.19 85 THR A CA 1
ATOM 679 C C . THR A 1 85 ? -4.026 2.567 -3.140 1.00 95.19 85 THR A C 1
ATOM 681 O O . THR A 1 85 ? -3.682 2.952 -4.255 1.00 95.19 85 THR A O 1
ATOM 684 N N . LEU A 1 86 ? -3.972 3.383 -2.084 1.00 94.81 86 LEU A N 1
ATOM 685 C CA . LEU A 1 86 ? -3.378 4.717 -2.166 1.00 94.81 86 LEU A CA 1
ATOM 686 C C . LEU A 1 86 ? -1.849 4.649 -2.103 1.00 94.81 86 LEU A C 1
ATOM 688 O O . LEU A 1 86 ? -1.182 5.368 -2.847 1.00 94.81 86 LEU A O 1
ATOM 692 N N . LEU A 1 87 ? -1.293 3.761 -1.275 1.00 92.12 87 LEU A N 1
ATOM 693 C CA . LEU A 1 87 ? 0.151 3.522 -1.221 1.00 92.12 87 LEU A CA 1
ATOM 694 C C . LEU A 1 87 ? 0.695 3.012 -2.562 1.00 92.12 87 LEU A C 1
ATOM 696 O O . LEU A 1 87 ? 1.719 3.515 -3.009 1.00 92.12 87 LEU A O 1
ATOM 700 N N . SER A 1 88 ? -0.021 2.115 -3.252 1.00 90.69 88 SER A N 1
ATOM 701 C CA . SER A 1 88 ? 0.380 1.605 -4.574 1.00 90.69 88 SER A CA 1
ATOM 702 C C . SER A 1 88 ? 0.376 2.672 -5.675 1.00 90.69 88 SER A C 1
ATOM 704 O O . SER A 1 88 ? 0.940 2.470 -6.743 1.00 90.69 88 SER A O 1
ATOM 706 N N . LYS A 1 89 ? -0.251 3.826 -5.419 1.00 91.12 89 LYS A N 1
ATOM 707 C CA . LYS A 1 89 ? -0.240 5.014 -6.287 1.00 91.12 89 LYS A CA 1
ATOM 708 C C . LYS A 1 89 ? 0.794 6.051 -5.839 1.00 91.12 89 LYS A C 1
ATOM 710 O O . LYS A 1 89 ? 0.661 7.226 -6.179 1.00 91.12 89 LYS A O 1
ATOM 715 N N . ASN A 1 90 ? 1.773 5.652 -5.024 1.00 89.25 90 ASN A N 1
ATOM 716 C CA . ASN A 1 90 ? 2.812 6.517 -4.460 1.00 89.25 90 ASN A CA 1
ATOM 717 C C . ASN A 1 90 ? 2.268 7.718 -3.660 1.00 89.25 90 ASN A C 1
ATOM 719 O O . ASN A 1 90 ? 2.888 8.783 -3.599 1.00 89.25 90 ASN A O 1
ATOM 723 N N . ARG A 1 91 ? 1.099 7.578 -3.016 1.00 88.12 91 ARG A N 1
ATOM 724 C CA . ARG A 1 91 ? 0.539 8.645 -2.171 1.00 88.12 91 ARG A CA 1
ATOM 725 C C . ARG A 1 91 ? 1.296 8.740 -0.850 1.00 88.12 91 ARG A C 1
ATOM 727 O O . ARG A 1 91 ? 1.535 7.739 -0.175 1.00 88.12 91 ARG A O 1
ATOM 734 N N . LYS A 1 92 ? 1.619 9.967 -0.431 1.00 92.19 92 LYS A N 1
ATOM 735 C CA . LYS A 1 92 ? 2.267 10.217 0.863 1.00 92.19 92 LYS A CA 1
ATOM 736 C C . LYS A 1 92 ? 1.308 9.886 2.007 1.00 92.19 92 LYS A C 1
ATOM 738 O O . LYS A 1 92 ? 0.119 10.189 1.941 1.00 92.19 92 LYS A O 1
ATOM 743 N N . LYS A 1 93 ? 1.839 9.351 3.112 1.00 90.06 93 LYS A N 1
ATOM 744 C CA . LYS A 1 93 ? 1.048 8.973 4.302 1.00 90.06 93 LYS A CA 1
ATOM 745 C C . LYS A 1 93 ? 0.163 10.119 4.814 1.00 90.06 93 LYS A C 1
ATOM 747 O O . LYS A 1 93 ? -1.002 9.903 5.118 1.00 90.06 93 LYS A O 1
ATOM 752 N N . GLY A 1 94 ? 0.685 11.347 4.846 1.00 91.31 94 GLY A N 1
ATOM 753 C CA . GLY A 1 94 ? -0.084 12.525 5.263 1.00 91.31 94 GLY A CA 1
ATOM 754 C C . GLY A 1 94 ? -1.298 12.822 4.375 1.00 91.31 94 GLY A C 1
ATOM 755 O O . GLY A 1 94 ? -2.335 13.237 4.889 1.00 91.31 94 GLY A O 1
ATOM 756 N N . ASP A 1 95 ? -1.199 12.568 3.069 1.00 93.69 95 ASP A N 1
ATOM 757 C CA . ASP A 1 95 ? -2.305 12.769 2.127 1.00 93.69 95 ASP A CA 1
ATOM 758 C C . ASP A 1 95 ? -3.339 11.648 2.240 1.00 93.69 95 ASP A C 1
ATOM 760 O O . ASP A 1 95 ? -4.536 11.916 2.205 1.00 93.69 95 ASP A O 1
ATOM 764 N N . ILE A 1 96 ? -2.889 10.414 2.494 1.00 92.38 96 ILE A N 1
ATOM 765 C CA . ILE A 1 96 ? -3.766 9.271 2.793 1.00 92.38 96 ILE A CA 1
ATOM 766 C C . ILE A 1 96 ? -4.625 9.554 4.030 1.00 92.38 96 ILE A C 1
ATOM 768 O O . ILE A 1 96 ? -5.834 9.333 4.006 1.00 92.38 96 ILE A O 1
ATOM 772 N N . LEU A 1 97 ? -4.023 10.083 5.101 1.00 93.62 97 LEU A N 1
ATOM 773 C CA . LEU A 1 97 ? -4.749 10.465 6.318 1.00 93.62 97 LEU A CA 1
ATOM 774 C C . LEU A 1 97 ? -5.843 11.499 6.023 1.00 93.62 97 LEU A C 1
ATOM 776 O O . LEU A 1 97 ? -6.967 11.351 6.501 1.00 93.62 97 LEU A O 1
ATOM 780 N N . LYS A 1 98 ? -5.533 12.522 5.218 1.00 94.75 98 LYS A N 1
ATOM 781 C CA . LYS A 1 98 ? -6.500 13.559 4.827 1.00 94.75 98 LYS A CA 1
ATOM 782 C C . LYS A 1 98 ? -7.633 12.986 3.978 1.00 94.75 98 LYS A C 1
ATOM 784 O O . LYS A 1 98 ? -8.799 13.238 4.269 1.00 94.75 98 LYS A O 1
ATOM 789 N N . GLU A 1 99 ? -7.296 12.203 2.959 1.00 95.00 99 GLU A N 1
ATOM 790 C CA . GLU A 1 99 ? -8.254 11.624 2.013 1.00 95.00 99 GLU A CA 1
ATOM 791 C C . GLU A 1 99 ? -9.216 10.645 2.690 1.00 95.00 99 GLU A C 1
ATOM 793 O O . GLU A 1 99 ? -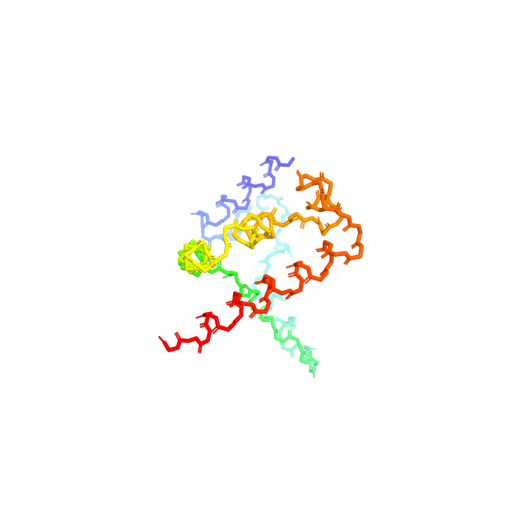10.418 10.663 2.430 1.00 95.00 99 GLU A O 1
ATOM 798 N N . LEU A 1 100 ? -8.704 9.841 3.622 1.00 94.50 100 LEU A N 1
ATOM 799 C CA . LEU A 1 100 ? -9.497 8.875 4.378 1.00 94.50 100 LEU A CA 1
ATOM 800 C C . LEU A 1 100 ? -10.107 9.455 5.663 1.00 94.50 100 LEU A C 1
ATOM 802 O O . LEU A 1 100 ? -10.757 8.717 6.403 1.00 94.50 100 LEU A O 1
ATOM 806 N N . ARG A 1 101 ? -9.919 10.757 5.930 1.00 93.75 101 ARG A N 1
ATOM 807 C CA . ARG A 1 101 ? -10.378 11.457 7.146 1.00 93.75 101 ARG A CA 1
ATOM 808 C C . ARG A 1 101 ? -9.957 10.745 8.441 1.00 93.75 101 ARG A C 1
ATOM 810 O O . ARG A 1 101 ? -10.726 10.658 9.395 1.00 93.75 101 ARG A O 1
ATOM 817 N N . LEU A 1 102 ? -8.731 10.225 8.467 1.00 91.69 102 LEU A N 1
ATOM 818 C CA . LEU A 1 102 ? -8.159 9.531 9.619 1.00 91.69 102 LEU A CA 1
ATOM 819 C C . LEU A 1 102 ? -7.468 10.528 10.554 1.00 91.69 102 LEU A C 1
ATOM 821 O O . LEU A 1 102 ? -6.736 11.417 10.116 1.00 91.69 102 LEU A O 1
ATOM 825 N N . GLY A 1 103 ? -7.658 10.349 11.863 1.00 92.00 103 GLY A N 1
ATOM 826 C CA . GLY A 1 103 ? -6.876 11.072 12.868 1.00 92.00 103 GLY A CA 1
ATOM 827 C C . GLY A 1 103 ? -5.390 10.715 12.766 1.00 92.00 103 GLY A C 1
ATOM 828 O O . GLY A 1 103 ? -5.055 9.595 12.393 1.00 92.00 103 GLY A O 1
ATOM 829 N N . LYS A 1 104 ? -4.484 11.642 13.109 1.00 87.44 104 LYS A N 1
ATOM 830 C CA . LYS A 1 104 ? -3.032 11.431 12.945 1.00 87.44 104 LYS A CA 1
ATOM 831 C C . LYS A 1 104 ? -2.532 10.168 13.651 1.00 87.44 104 LYS A C 1
ATOM 833 O O . LYS A 1 104 ? -1.934 9.327 12.995 1.00 87.44 104 LYS A O 1
ATOM 838 N N . SER A 1 105 ? -2.801 10.028 14.952 1.00 88.50 105 SER A N 1
ATOM 839 C CA . SER A 1 105 ? -2.304 8.892 15.745 1.00 88.50 105 SER A CA 1
ATOM 840 C C . SER A 1 105 ? -2.816 7.560 15.192 1.00 88.50 105 SER A C 1
ATOM 842 O O . SER A 1 105 ? -2.031 6.745 14.717 1.00 88.50 105 SER A O 1
ATOM 844 N N . GLN A 1 106 ? -4.143 7.393 15.143 1.00 92.12 106 GLN A N 1
ATOM 845 C CA . GLN A 1 106 ? -4.756 6.150 14.676 1.00 92.12 106 GLN A CA 1
ATOM 846 C C . GLN A 1 106 ? -4.457 5.863 13.199 1.00 92.12 106 GLN A C 1
ATOM 848 O O . GLN A 1 106 ? -4.215 4.721 12.828 1.00 92.12 106 GLN A O 1
ATOM 853 N N . GLY A 1 107 ? -4.423 6.896 12.355 1.00 92.62 107 GLY A N 1
ATOM 854 C CA . GLY A 1 107 ? -4.196 6.754 10.921 1.00 92.62 107 GLY A CA 1
ATOM 855 C C . GLY A 1 107 ? -2.802 6.235 10.584 1.00 92.62 107 GLY A C 1
ATOM 856 O O . GLY A 1 107 ? -2.661 5.430 9.667 1.00 92.62 107 GLY A O 1
ATOM 857 N N . TYR A 1 108 ? -1.765 6.642 11.323 1.00 94.69 108 TYR A N 1
ATOM 858 C CA . TYR A 1 108 ? -0.427 6.077 11.122 1.00 94.69 108 TYR A CA 1
ATOM 859 C C . TYR A 1 108 ? -0.335 4.622 11.588 1.00 94.69 108 TYR A C 1
ATOM 861 O O . TYR A 1 108 ? 0.325 3.820 10.922 1.00 94.69 108 TYR A O 1
ATOM 869 N N . GLU A 1 109 ? -1.016 4.263 12.677 1.00 95.81 109 GLU A N 1
ATOM 870 C CA . GLU A 1 109 ? -1.126 2.866 13.111 1.00 95.81 109 GLU A CA 1
ATOM 871 C C . GLU A 1 109 ? -1.874 2.016 12.084 1.00 95.81 109 GLU A C 1
ATOM 873 O O . GLU A 1 109 ? -1.405 0.937 11.734 1.00 95.81 109 GLU A O 1
ATOM 878 N N . ASP A 1 110 ? -2.974 2.531 11.531 1.00 94.44 110 ASP A N 1
ATOM 879 C CA . ASP A 1 110 ? -3.730 1.869 10.469 1.00 94.44 110 ASP A CA 1
ATOM 880 C C . ASP A 1 110 ? -2.877 1.646 9.221 1.00 94.44 110 ASP A C 1
ATOM 882 O O . ASP A 1 110 ? -2.939 0.578 8.617 1.00 94.44 110 ASP A O 1
ATOM 886 N N . ILE A 1 111 ? -2.055 2.630 8.837 1.00 92.88 111 ILE A N 1
ATOM 887 C CA . ILE A 1 111 ? -1.119 2.482 7.718 1.00 92.88 111 ILE A CA 1
ATOM 888 C C . ILE A 1 111 ? -0.111 1.373 8.005 1.00 92.88 111 ILE A C 1
ATOM 890 O O . ILE A 1 111 ? 0.099 0.507 7.157 1.00 92.88 111 ILE A O 1
ATOM 894 N N . LYS A 1 112 ? 0.491 1.369 9.198 1.00 95.81 112 LYS A N 1
ATOM 895 C CA . LYS A 1 112 ? 1.463 0.343 9.591 1.00 95.81 112 LYS A CA 1
ATOM 896 C C . LYS A 1 112 ? 0.823 -1.048 9.629 1.00 95.81 112 LYS A C 1
ATOM 898 O O . LYS A 1 112 ? 1.429 -2.006 9.157 1.00 95.81 112 LYS A O 1
ATOM 903 N N . ALA A 1 113 ? -0.395 -1.157 10.154 1.00 94.62 113 ALA A N 1
ATOM 904 C CA . ALA A 1 113 ? -1.147 -2.404 10.217 1.00 94.62 113 ALA A CA 1
ATOM 905 C C . ALA A 1 113 ? -1.541 -2.909 8.822 1.00 94.62 113 ALA A C 1
ATOM 907 O O . ALA A 1 113 ? -1.366 -4.090 8.540 1.00 94.62 113 ALA A O 1
ATOM 908 N N . ALA A 1 114 ? -1.981 -2.018 7.926 1.00 93.38 114 ALA A N 1
ATOM 909 C CA . ALA A 1 114 ? -2.279 -2.358 6.538 1.00 93.38 114 ALA A CA 1
ATOM 910 C C . ALA A 1 114 ? -1.032 -2.872 5.801 1.00 93.38 114 ALA A C 1
ATOM 912 O O . ALA A 1 114 ? -1.097 -3.912 5.151 1.00 93.38 114 ALA A O 1
ATOM 913 N N . GLN A 1 115 ? 0.110 -2.185 5.940 1.00 94.12 115 GLN A N 1
ATOM 914 C CA . GLN A 1 115 ? 1.384 -2.623 5.355 1.00 94.12 115 GLN A CA 1
ATOM 915 C C . GLN A 1 115 ? 1.834 -3.976 5.916 1.00 94.12 115 GLN A C 1
ATOM 917 O O . GLN A 1 115 ? 2.261 -4.835 5.153 1.00 94.12 115 GLN A O 1
ATOM 922 N N . LYS A 1 116 ? 1.702 -4.186 7.233 1.00 95.56 116 LYS A N 1
ATOM 923 C CA . LYS A 1 116 ? 2.027 -5.465 7.876 1.00 95.56 116 LYS A CA 1
ATOM 924 C C . LYS A 1 116 ? 1.145 -6.600 7.354 1.00 95.56 116 LYS A C 1
ATOM 926 O O . LYS A 1 116 ? 1.672 -7.662 7.053 1.00 95.56 116 LYS A O 1
ATOM 931 N N . LEU A 1 117 ? -0.162 -6.369 7.223 1.00 91.69 117 LEU A N 1
ATOM 932 C CA . LEU A 1 117 ? -1.087 -7.361 6.679 1.00 91.69 117 LEU A CA 1
ATOM 933 C C . LEU A 1 117 ? -0.728 -7.716 5.231 1.00 91.69 117 LEU A C 1
ATOM 935 O O . LEU A 1 117 ? -0.612 -8.890 4.908 1.00 91.69 117 LEU A O 1
ATOM 939 N N . ALA A 1 118 ? -0.504 -6.712 4.381 1.00 90.31 118 ALA A N 1
ATOM 940 C CA . ALA A 1 118 ? -0.100 -6.926 2.995 1.00 90.31 118 ALA A CA 1
ATOM 941 C C . ALA A 1 118 ? 1.229 -7.701 2.905 1.00 90.31 118 ALA A C 1
ATOM 943 O O . ALA A 1 118 ? 1.341 -8.650 2.145 1.00 90.31 118 ALA A O 1
ATOM 944 N N . TYR A 1 119 ? 2.217 -7.368 3.736 1.00 92.06 119 TYR A N 1
ATOM 945 C CA . TYR A 1 119 ? 3.476 -8.114 3.800 1.00 92.06 119 TYR A CA 1
ATOM 946 C C . TYR A 1 119 ? 3.267 -9.585 4.191 1.00 92.06 119 TYR A C 1
ATOM 948 O O . TYR A 1 119 ? 3.839 -10.479 3.578 1.00 92.06 119 TYR A O 1
ATOM 956 N N . GLN A 1 120 ? 2.417 -9.846 5.188 1.00 92.00 120 GLN A N 1
ATOM 957 C CA . GLN A 1 120 ? 2.101 -11.209 5.615 1.00 92.00 120 GLN A CA 1
ATOM 958 C C . GLN A 1 120 ? 1.401 -12.020 4.523 1.00 92.00 120 GLN A C 1
ATOM 960 O O . GLN A 1 120 ? 1.680 -13.204 4.412 1.00 92.00 120 GLN A O 1
ATOM 965 N N . LEU A 1 121 ? 0.516 -11.399 3.738 1.00 90.50 121 LEU A N 1
ATOM 966 C CA . LEU A 1 121 ? -0.172 -12.057 2.625 1.00 90.50 121 LEU A CA 1
ATOM 967 C C . LEU A 1 121 ? 0.765 -12.321 1.445 1.00 90.50 121 LEU A C 1
ATOM 969 O O . LEU A 1 121 ? 0.725 -13.399 0.879 1.00 90.50 121 LEU A O 1
ATOM 973 N N . TYR A 1 122 ? 1.663 -11.388 1.123 1.00 89.56 122 TYR A N 1
ATOM 974 C CA . TYR A 1 122 ? 2.644 -11.589 0.053 1.00 89.56 122 TYR A CA 1
ATOM 975 C C . TYR A 1 122 ? 3.593 -12.768 0.324 1.00 89.56 122 TYR A C 1
ATOM 977 O O . TYR A 1 122 ? 4.011 -13.455 -0.598 1.00 89.56 122 TYR A O 1
ATOM 985 N N . HIS A 1 123 ? 3.933 -13.003 1.593 1.00 91.00 123 HIS A N 1
ATOM 986 C CA . HIS A 1 123 ? 4.775 -14.127 2.014 1.00 91.00 123 HIS A CA 1
ATOM 987 C C . HIS A 1 123 ? 3.980 -15.375 2.412 1.00 91.00 123 HIS A C 1
ATOM 989 O O . HIS A 1 123 ? 4.545 -16.303 2.993 1.00 91.00 123 HIS A O 1
ATOM 995 N N . LYS A 1 124 ? 2.672 -15.384 2.160 1.00 83.56 124 LYS A N 1
ATOM 996 C CA . LYS A 1 124 ? 1.812 -16.524 2.432 1.00 83.56 124 LYS A CA 1
ATOM 997 C C . LYS A 1 124 ? 1.781 -17.405 1.182 1.00 83.56 124 LYS A C 1
ATOM 999 O O . LYS A 1 124 ? 0.950 -17.170 0.320 1.00 83.56 124 LYS A O 1
ATOM 1004 N N . ASP A 1 125 ? 2.702 -18.367 1.155 1.00 56.12 125 ASP A N 1
ATOM 1005 C CA . ASP A 1 125 ? 2.815 -19.517 0.236 1.00 56.12 125 ASP A CA 1
ATOM 1006 C C . ASP A 1 125 ? 2.528 -19.262 -1.257 1.00 56.12 125 ASP A C 1
ATOM 1008 O O . ASP A 1 125 ? 1.356 -19.361 -1.690 1.00 56.12 125 ASP A O 1
#

Organism: NCBI:txid979627